Protein AF-A0A150FQU1-F1 (afdb_monomer_lite)

Foldseek 3Di:
DVVVVVVVVVVVVVVVVVVVVCVVVVQPPFPWDFFWDDQFWTWIWTDHPNFIWIWIDTDVDDPQVLQWKKKKKKAKDFPDDPPDPPVPDPRSIDIDIGHSNCSVPPDTHTRDDPVVVVSPVVVVLVRLQRMKMWMWMDIHPDDIDIDIIRGDDD

pLDDT: mean 71.07, std 12.06, range [39.75, 89.88]

Secondary structure (DSSP, 8-state):
-HHHHHHHHHHHHHHHHHHHHHHHHHHH---PEEEEE-SSEEEEEEEETTEEEEEEEE-S-S---TTS-EEEEEEEEESS---S-GGG----EEEEEE-HHHHTTPPPEEPPP-GGGTT-HHHHHHHHTTEEEEEEEEETTSPPEEEEEE----

Radius of gyration: 22.24 Å; chains: 1; bounding box: 37×38×80 Å

Organism: NCBI:txid1121328

Sequence (154 aa):
MKNKIMVFIGVLTILIVAIYTYYHFSNSSNIIMNFGESNNWRIEAFMQNNKDIYIFRPTLYPKFYPDNSLELEVIWNLDEKLSIDHVNSPELTSIYSFSETQAKHLPDIPLQNFNFLNGNRKEILRLLSQSSIEIVWRQGDGEIQKETIKINYK

Structure (mmCIF, N/CA/C/O backbone):
data_AF-A0A150FQU1-F1
#
_entry.id   AF-A0A150FQU1-F1
#
loop_
_atom_site.group_PDB
_atom_site.id
_atom_site.type_symbol
_atom_site.label_atom_id
_atom_site.label_alt_id
_atom_site.label_comp_id
_atom_site.label_asym_id
_atom_site.label_entity_id
_atom_site.label_seq_id
_atom_site.pdbx_PDB_ins_code
_atom_site.Cartn_x
_atom_site.Cartn_y
_atom_site.Cartn_z
_atom_site.occupancy
_atom_site.B_iso_or_equiv
_atom_site.auth_seq_id
_atom_site.auth_comp_id
_atom_site.auth_asym_id
_atom_site.auth_atom_id
_atom_site.pdbx_PDB_model_num
ATOM 1 N N . MET A 1 1 ? -7.261 -10.702 61.848 1.00 59.94 1 MET A N 1
ATOM 2 C CA . MET A 1 1 ? -6.918 -9.549 60.975 1.00 59.94 1 MET A CA 1
ATOM 3 C C . MET A 1 1 ? -5.901 -9.900 59.886 1.00 59.94 1 MET A C 1
ATOM 5 O O . MET A 1 1 ? -6.177 -9.582 58.739 1.00 59.94 1 MET A O 1
ATOM 9 N N . LYS A 1 2 ? -4.801 -10.611 60.186 1.00 61.28 2 LYS A N 1
ATOM 10 C CA . LYS A 1 2 ? -3.751 -10.969 59.204 1.00 61.28 2 LYS A CA 1
ATOM 11 C C . LYS A 1 2 ? -4.254 -11.704 57.943 1.00 61.28 2 LYS A C 1
ATOM 13 O O . LYS A 1 2 ? -3.920 -11.279 56.845 1.00 61.28 2 LYS A O 1
ATOM 18 N N . ASN A 1 3 ? -5.140 -12.699 58.073 1.00 65.50 3 ASN A N 1
ATOM 19 C CA . ASN A 1 3 ? -5.690 -13.409 56.901 1.00 65.50 3 ASN A CA 1
ATOM 20 C C . ASN A 1 3 ? -6.550 -12.517 55.989 1.00 65.50 3 ASN A C 1
ATOM 22 O O . ASN A 1 3 ? -6.507 -12.673 54.777 1.00 65.50 3 ASN A O 1
ATOM 26 N N . LYS A 1 4 ? -7.295 -11.551 56.547 1.00 74.06 4 LYS A N 1
ATOM 27 C CA . LYS A 1 4 ? -8.119 -10.622 55.749 1.00 74.06 4 LYS A CA 1
ATOM 28 C C . LYS A 1 4 ? -7.250 -9.653 54.937 1.00 74.06 4 LYS A C 1
ATOM 30 O O . LYS A 1 4 ? -7.578 -9.360 53.796 1.00 74.06 4 LYS A O 1
ATOM 35 N N . ILE A 1 5 ? -6.125 -9.211 55.505 1.00 78.38 5 ILE A N 1
ATOM 36 C CA . ILE A 1 5 ? -5.140 -8.354 54.825 1.00 78.38 5 ILE A CA 1
ATOM 37 C C . ILE A 1 5 ? -4.446 -9.126 53.696 1.00 78.38 5 ILE A C 1
ATOM 39 O O . ILE A 1 5 ? -4.301 -8.605 52.596 1.00 78.38 5 ILE A O 1
ATOM 43 N N . MET A 1 6 ? -4.078 -10.387 53.938 1.00 78.69 6 MET A N 1
ATOM 44 C CA . MET A 1 6 ? -3.424 -11.236 52.937 1.00 78.69 6 MET A CA 1
ATOM 45 C C . MET A 1 6 ? -4.335 -11.512 51.725 1.00 78.69 6 MET A C 1
ATOM 47 O O . MET A 1 6 ? -3.885 -11.420 50.587 1.00 78.69 6 MET A O 1
ATOM 51 N N . VAL A 1 7 ? -5.633 -11.752 51.957 1.00 80.69 7 VAL A N 1
ATOM 52 C CA . VAL A 1 7 ? -6.634 -11.888 50.881 1.00 80.69 7 VAL A CA 1
ATOM 53 C C . VAL A 1 7 ? -6.797 -10.580 50.101 1.00 80.69 7 VAL A C 1
ATOM 55 O O . VAL A 1 7 ? -6.844 -10.603 48.875 1.00 80.69 7 VAL A O 1
ATOM 58 N N . PHE A 1 8 ? -6.830 -9.434 50.787 1.00 83.94 8 PHE A N 1
ATOM 59 C CA . PHE A 1 8 ? -6.967 -8.130 50.135 1.00 83.94 8 PHE A CA 1
ATOM 60 C C . PHE A 1 8 ? -5.779 -7.810 49.216 1.00 83.94 8 PHE A C 1
ATOM 62 O O . PHE A 1 8 ? -5.976 -7.349 48.095 1.00 83.94 8 PHE A O 1
ATOM 69 N N . ILE A 1 9 ? -4.552 -8.122 49.651 1.00 86.00 9 ILE A N 1
ATOM 70 C CA . ILE A 1 9 ? -3.342 -7.968 48.830 1.00 86.00 9 ILE A CA 1
ATOM 71 C C . ILE A 1 9 ? -3.417 -8.855 47.582 1.00 86.00 9 ILE A C 1
ATOM 73 O O . ILE A 1 9 ? -3.093 -8.380 46.495 1.00 86.00 9 ILE A O 1
ATOM 77 N N . GLY A 1 10 ? -3.885 -10.101 47.720 1.00 83.81 10 GLY A N 1
ATOM 78 C CA . GLY A 1 10 ? -4.069 -11.025 46.597 1.00 83.81 10 GLY A CA 1
ATOM 79 C C . GLY A 1 10 ? -5.077 -10.518 45.560 1.00 83.81 10 GLY A C 1
ATOM 80 O O . GLY A 1 10 ? -4.801 -10.529 44.364 1.00 83.81 10 GLY A O 1
ATOM 81 N N . VAL A 1 11 ? -6.223 -9.997 46.009 1.00 87.31 11 VAL A N 1
ATOM 82 C CA . VAL A 1 11 ? -7.230 -9.402 45.110 1.00 87.31 11 VAL A CA 1
ATOM 83 C C . VAL A 1 11 ? -6.674 -8.162 44.408 1.00 87.31 11 VAL A C 1
ATOM 85 O O . VAL A 1 11 ? -6.865 -7.999 43.205 1.00 87.31 11 VAL A O 1
ATOM 88 N N . LEU A 1 12 ? -5.939 -7.313 45.131 1.00 89.88 12 LEU A N 1
ATOM 89 C CA . LEU A 1 12 ? -5.343 -6.104 44.567 1.00 89.88 12 LEU A CA 1
ATOM 90 C C . LEU A 1 12 ? -4.276 -6.429 43.511 1.00 89.88 12 LEU A C 1
ATOM 92 O O . LEU A 1 12 ? -4.228 -5.780 42.470 1.00 89.88 12 LEU A O 1
ATOM 96 N N . THR A 1 13 ? -3.453 -7.456 43.742 1.00 86.56 13 THR A N 1
ATOM 97 C CA . THR A 1 13 ? -2.446 -7.891 42.761 1.00 86.56 13 THR A CA 1
ATOM 98 C C . THR A 1 13 ? -3.095 -8.452 41.503 1.00 86.56 13 THR A C 1
ATOM 100 O O . THR A 1 13 ? -2.692 -8.073 40.408 1.00 86.56 13 THR A O 1
ATOM 103 N N . ILE A 1 14 ? -4.138 -9.278 41.635 1.00 89.06 14 ILE A N 1
ATOM 104 C CA . ILE A 1 14 ? -4.889 -9.789 40.478 1.00 89.06 14 ILE A CA 1
ATOM 105 C C . ILE A 1 14 ? -5.538 -8.639 39.696 1.00 89.06 14 ILE A C 1
ATOM 107 O O . ILE A 1 14 ? -5.490 -8.644 38.469 1.00 89.06 14 ILE A O 1
ATOM 111 N N . LEU A 1 15 ? -6.092 -7.631 40.379 1.00 89.88 15 LEU A N 1
ATOM 112 C CA . LEU A 1 15 ? -6.700 -6.464 39.734 1.00 89.88 15 LEU A CA 1
ATOM 113 C C . LEU A 1 15 ? -5.670 -5.637 38.948 1.00 89.88 15 LEU A C 1
ATOM 115 O O . LEU A 1 15 ? -5.930 -5.261 37.808 1.00 89.88 15 LEU A O 1
ATOM 119 N N . ILE A 1 16 ? -4.491 -5.386 39.528 1.00 88.25 16 ILE A N 1
ATOM 120 C CA . ILE A 1 16 ? -3.401 -4.662 38.856 1.00 88.25 16 ILE A CA 1
ATOM 121 C C . ILE A 1 16 ? -2.924 -5.437 37.627 1.00 88.25 16 ILE A C 1
ATOM 123 O O . ILE A 1 16 ? -2.776 -4.845 36.559 1.00 88.25 16 ILE A O 1
ATOM 127 N N . VAL A 1 17 ? -2.728 -6.755 37.758 1.00 89.19 17 VAL A N 1
ATOM 128 C CA . VAL A 1 17 ? -2.353 -7.613 36.628 1.00 89.19 17 VAL A CA 1
ATOM 129 C C . VAL A 1 17 ? -3.433 -7.550 35.555 1.00 89.19 17 VAL A C 1
ATOM 131 O O . VAL A 1 17 ? -3.107 -7.246 34.420 1.00 89.19 17 VAL A O 1
ATOM 134 N N . ALA A 1 18 ? -4.712 -7.714 35.896 1.00 83.00 18 ALA A N 1
ATOM 135 C CA . ALA A 1 18 ? -5.808 -7.662 34.929 1.00 83.00 18 ALA A CA 1
ATOM 136 C C . ALA A 1 18 ? -5.886 -6.322 34.176 1.00 83.00 18 ALA A C 1
ATOM 138 O O . ALA A 1 18 ? -6.043 -6.324 32.957 1.00 83.00 18 ALA A O 1
ATOM 139 N N . ILE A 1 19 ? -5.725 -5.188 34.869 1.00 82.25 19 ILE A N 1
ATOM 140 C CA . ILE A 1 19 ? -5.688 -3.857 34.241 1.00 82.25 19 ILE A CA 1
ATOM 141 C C . ILE A 1 19 ? -4.477 -3.742 33.313 1.00 82.25 19 ILE A C 1
ATOM 143 O O . ILE A 1 19 ? -4.621 -3.304 32.175 1.00 82.25 19 ILE A O 1
ATOM 147 N N . TYR A 1 20 ? -3.295 -4.164 33.765 1.00 81.31 20 TYR A N 1
ATOM 148 C CA . TYR A 1 20 ? -2.077 -4.115 32.959 1.00 81.31 20 TYR A CA 1
ATOM 149 C C . TYR A 1 20 ? -2.185 -4.998 31.712 1.00 81.31 20 TYR A C 1
ATOM 151 O O . TYR A 1 20 ? -1.877 -4.561 30.608 1.00 81.31 20 TYR A O 1
ATOM 159 N N . THR A 1 21 ? -2.682 -6.224 31.874 1.00 71.00 21 THR A N 1
ATOM 160 C CA . THR A 1 21 ? -2.917 -7.177 30.790 1.00 71.00 21 THR A CA 1
ATOM 161 C C . THR A 1 21 ? -3.948 -6.632 29.802 1.00 71.00 21 THR A C 1
ATOM 163 O O . THR A 1 21 ? -3.703 -6.664 28.600 1.00 71.00 21 THR A O 1
ATOM 166 N N . TYR A 1 22 ? -5.050 -6.047 30.281 1.00 75.81 22 TYR A N 1
ATOM 167 C CA . TYR A 1 22 ? -6.045 -5.391 29.432 1.00 75.81 22 TYR A CA 1
ATOM 168 C C . TYR A 1 22 ? -5.449 -4.216 28.648 1.00 75.81 22 TYR A C 1
ATOM 170 O O . TYR A 1 22 ? -5.624 -4.151 27.437 1.00 75.81 22 TYR A O 1
ATOM 178 N N . TYR A 1 23 ? -4.692 -3.325 29.295 1.00 67.69 23 TYR A N 1
ATOM 179 C CA . TYR A 1 23 ? -4.039 -2.202 28.614 1.00 67.69 23 TYR A CA 1
ATOM 180 C C . TYR A 1 23 ? -2.993 -2.662 27.597 1.00 67.69 23 TYR A C 1
ATOM 182 O O . TYR A 1 23 ? -2.892 -2.083 26.518 1.00 67.69 23 TYR A O 1
ATOM 190 N N . HIS A 1 24 ? -2.234 -3.709 27.916 1.00 59.00 24 HIS A N 1
ATOM 191 C CA . HIS A 1 24 ? -1.223 -4.254 27.021 1.00 59.00 24 HIS A CA 1
ATOM 192 C C . HIS A 1 24 ? -1.860 -4.916 25.792 1.00 59.00 24 HIS A C 1
ATOM 194 O O . HIS A 1 24 ? -1.450 -4.629 24.673 1.00 59.00 24 HIS A O 1
ATOM 200 N N . PHE A 1 25 ? -2.889 -5.752 25.972 1.00 55.44 25 PHE A N 1
ATOM 201 C CA . PHE A 1 25 ? -3.559 -6.429 24.855 1.00 55.44 25 PHE A CA 1
ATOM 202 C C . PHE A 1 25 ? -4.492 -5.511 24.057 1.00 55.44 25 PHE A C 1
ATOM 204 O O . PHE A 1 25 ? -4.541 -5.621 22.834 1.00 55.44 25 PHE A O 1
ATOM 211 N N . SER A 1 26 ? -5.179 -4.565 24.705 1.00 52.81 26 SER A N 1
ATOM 212 C CA . SER A 1 26 ? -6.020 -3.573 24.018 1.00 52.81 26 SER A CA 1
ATOM 213 C C . SER A 1 26 ? -5.201 -2.616 23.148 1.00 52.81 26 SER A C 1
ATOM 215 O O . SER A 1 26 ? -5.734 -2.097 22.172 1.00 52.81 26 SER A O 1
ATOM 217 N N . ASN A 1 27 ? -3.930 -2.375 23.483 1.00 48.25 27 ASN A N 1
ATOM 218 C CA . ASN A 1 27 ? -3.029 -1.563 22.664 1.00 48.25 27 ASN A CA 1
ATOM 219 C C . ASN A 1 27 ? -2.263 -2.375 21.608 1.00 48.25 27 ASN A C 1
ATOM 221 O O . ASN A 1 27 ? -1.640 -1.768 20.741 1.00 48.25 27 ASN A O 1
ATOM 225 N N . SER A 1 28 ? -2.266 -3.714 21.674 1.00 42.91 28 SER A N 1
ATOM 226 C CA . SER A 1 28 ? -1.420 -4.557 20.815 1.00 42.91 28 SER A CA 1
ATOM 227 C C . SER A 1 28 ? -2.163 -5.308 19.711 1.00 42.91 28 SER A C 1
ATOM 229 O O . SER A 1 28 ? -1.512 -5.961 18.896 1.00 42.91 28 SER A O 1
ATOM 231 N N . SER A 1 29 ? -3.497 -5.264 19.649 1.00 49.03 29 SER A N 1
ATOM 232 C CA . SER A 1 29 ? -4.227 -5.882 18.538 1.00 49.03 29 SER A CA 1
ATOM 233 C C . SER A 1 29 ? -4.256 -4.944 17.327 1.00 49.03 29 SER A C 1
ATOM 235 O O . SER A 1 29 ? -5.271 -4.308 17.041 1.00 49.03 29 SER A O 1
ATOM 237 N N . ASN A 1 30 ? -3.142 -4.872 16.596 1.00 56.25 30 ASN A N 1
ATOM 238 C CA . ASN A 1 30 ? -3.142 -4.342 15.235 1.00 56.25 30 ASN A CA 1
ATOM 239 C C . ASN A 1 30 ? -3.909 -5.342 14.361 1.00 56.25 30 ASN A C 1
ATOM 241 O O . ASN A 1 30 ? -3.325 -6.273 13.808 1.00 56.25 30 ASN A O 1
ATOM 245 N N . ILE A 1 31 ? -5.233 -5.205 14.287 1.00 62.94 31 ILE A N 1
ATOM 246 C CA . ILE A 1 31 ? -6.021 -5.944 13.302 1.00 62.94 31 ILE A CA 1
ATOM 247 C C . ILE A 1 31 ? -5.594 -5.409 11.938 1.00 62.94 31 ILE A C 1
ATOM 249 O O . ILE A 1 31 ? -5.879 -4.262 11.596 1.00 62.94 31 ILE A O 1
ATOM 253 N N . ILE A 1 32 ? -4.858 -6.237 11.203 1.00 67.06 32 ILE A N 1
ATOM 254 C CA . ILE A 1 32 ? -4.486 -5.972 9.820 1.00 67.06 32 ILE A CA 1
ATOM 255 C C . ILE A 1 32 ? -5.698 -6.321 8.963 1.00 67.06 32 ILE A C 1
ATOM 257 O O . ILE A 1 32 ? -6.151 -7.466 8.936 1.00 67.06 32 ILE A O 1
ATOM 261 N N . MET A 1 33 ? -6.228 -5.323 8.273 1.00 72.00 33 MET A N 1
ATOM 262 C CA . MET A 1 33 ? -7.314 -5.464 7.316 1.00 72.00 33 MET A CA 1
ATOM 263 C C . MET A 1 33 ? -6.726 -5.446 5.905 1.00 72.00 33 MET A C 1
ATOM 265 O O . MET A 1 33 ? -5.956 -4.545 5.575 1.00 72.00 33 MET A O 1
ATOM 269 N N . ASN A 1 34 ? -7.086 -6.424 5.071 1.00 77.56 34 ASN A N 1
ATOM 270 C CA . ASN A 1 34 ? -6.758 -6.404 3.644 1.00 77.56 34 ASN A CA 1
ATOM 271 C C . ASN A 1 34 ? -7.769 -5.501 2.925 1.00 77.56 34 ASN A C 1
ATOM 273 O O . ASN A 1 34 ? -8.967 -5.776 2.950 1.00 77.56 34 ASN A O 1
ATOM 277 N N . PHE A 1 35 ? -7.279 -4.422 2.322 1.00 75.19 35 PHE A N 1
ATOM 278 C CA . PHE A 1 35 ? -8.080 -3.428 1.610 1.00 75.19 35 PHE A CA 1
ATOM 279 C C . PHE A 1 35 ? -8.155 -3.705 0.110 1.00 75.19 35 PHE A C 1
ATOM 281 O O . PHE A 1 35 ? -9.041 -3.186 -0.560 1.00 75.19 35 PHE A O 1
ATOM 288 N N . GLY A 1 36 ? -7.249 -4.507 -0.436 1.00 77.56 36 GLY A N 1
ATOM 289 C CA . GLY A 1 36 ? -7.208 -4.812 -1.857 1.00 77.56 36 GLY A CA 1
ATOM 290 C C . GLY A 1 36 ? -5.912 -5.512 -2.213 1.00 77.56 36 GLY A C 1
ATOM 291 O O . GLY A 1 36 ? -4.861 -5.229 -1.643 1.00 77.56 36 GLY A O 1
ATOM 292 N N . GLU A 1 37 ? -5.974 -6.425 -3.169 1.00 83.75 37 GLU A N 1
ATOM 293 C CA . GLU A 1 37 ? -4.804 -7.162 -3.616 1.00 83.75 37 GLU A CA 1
ATOM 294 C C . GLU A 1 37 ? -4.821 -7.365 -5.121 1.00 83.75 37 GLU A C 1
ATOM 296 O O . GLU A 1 37 ? -5.843 -7.240 -5.799 1.00 83.75 37 GLU A O 1
ATOM 301 N N . SER A 1 38 ? -3.641 -7.670 -5.620 1.00 78.12 38 SER A N 1
ATOM 302 C CA . SER A 1 38 ? -3.352 -7.974 -7.000 1.00 78.12 38 SER A CA 1
ATOM 303 C C . SER A 1 38 ? -2.293 -9.070 -7.053 1.00 78.12 38 SER A C 1
ATOM 305 O O . SER A 1 38 ? -1.945 -9.648 -6.022 1.00 78.12 38 SER A O 1
ATOM 307 N N . ASN A 1 39 ? -1.756 -9.358 -8.236 1.00 76.00 39 ASN A N 1
ATOM 308 C CA . ASN A 1 39 ? -0.721 -10.384 -8.351 1.00 76.00 39 ASN A CA 1
ATOM 309 C C . ASN A 1 39 ? 0.608 -9.958 -7.713 1.00 76.00 39 ASN A C 1
ATOM 311 O O . ASN A 1 39 ? 1.390 -10.824 -7.321 1.00 76.00 39 ASN A O 1
ATOM 315 N N . ASN A 1 40 ? 0.864 -8.647 -7.647 1.00 77.00 40 ASN A N 1
ATOM 316 C CA . ASN A 1 40 ? 2.159 -8.091 -7.249 1.00 77.00 40 ASN A CA 1
ATOM 317 C C . ASN A 1 40 ? 2.102 -7.264 -5.960 1.00 77.00 40 ASN A C 1
ATOM 319 O O . ASN A 1 40 ? 3.120 -7.056 -5.294 1.00 77.00 40 ASN A O 1
ATOM 323 N N . TRP A 1 41 ? 0.908 -6.808 -5.582 1.00 81.25 41 TRP A N 1
ATOM 324 C CA . TRP A 1 41 ? 0.741 -5.855 -4.497 1.00 81.25 41 TRP A CA 1
ATOM 325 C C . TRP A 1 41 ? -0.496 -6.120 -3.656 1.00 81.25 41 TRP A C 1
ATOM 327 O O . TRP A 1 41 ? -1.546 -6.497 -4.177 1.00 81.25 41 TRP A O 1
ATOM 337 N N . ARG A 1 42 ? -0.378 -5.848 -2.357 1.00 82.12 42 ARG A N 1
ATOM 338 C CA . ARG A 1 42 ? -1.453 -5.881 -1.370 1.00 82.12 42 ARG A CA 1
ATOM 339 C C . ARG A 1 42 ? -1.483 -4.572 -0.604 1.00 82.12 42 ARG A C 1
ATOM 341 O O . ARG A 1 42 ? -0.464 -4.050 -0.170 1.00 82.12 42 ARG A O 1
ATOM 348 N N . ILE A 1 43 ? -2.679 -4.062 -0.402 1.00 77.06 43 ILE A N 1
ATOM 349 C CA . ILE A 1 43 ? -2.936 -2.865 0.376 1.00 77.06 43 ILE A CA 1
ATOM 350 C C . ILE A 1 43 ? -3.504 -3.336 1.700 1.00 77.06 43 ILE A C 1
ATOM 352 O O . ILE A 1 43 ? -4.520 -4.030 1.748 1.00 77.06 43 ILE A O 1
ATOM 356 N N . GLU A 1 44 ? -2.834 -2.975 2.780 1.00 77.00 44 GLU A N 1
ATOM 357 C CA . GLU A 1 44 ? -3.290 -3.274 4.126 1.00 77.00 44 GLU A CA 1
ATOM 358 C C . GLU A 1 44 ? -3.539 -1.979 4.880 1.00 77.00 44 GLU A C 1
ATOM 360 O O . GLU A 1 44 ? -2.892 -0.959 4.643 1.00 77.00 44 GLU A O 1
ATOM 365 N N . ALA A 1 45 ? -4.450 -2.038 5.842 1.00 74.50 45 ALA A N 1
ATOM 366 C CA . ALA A 1 45 ? -4.525 -1.021 6.869 1.00 74.50 45 ALA A CA 1
ATOM 367 C C . ALA A 1 45 ? -4.525 -1.665 8.246 1.00 74.50 45 ALA A C 1
ATOM 369 O O . ALA A 1 45 ? -5.052 -2.761 8.443 1.00 74.50 45 ALA A O 1
ATOM 370 N N . PHE A 1 46 ? -3.957 -0.964 9.212 1.00 71.12 46 PHE A N 1
ATOM 371 C CA . PHE A 1 46 ? -4.014 -1.344 10.612 1.00 71.12 46 PHE A CA 1
ATOM 372 C C . PHE A 1 46 ? -4.167 -0.098 11.472 1.00 71.12 46 PHE A C 1
ATOM 374 O O . PHE A 1 46 ? -3.786 1.008 11.091 1.00 71.12 46 PHE A O 1
ATOM 381 N N . MET A 1 47 ? -4.731 -0.278 12.660 1.00 68.81 47 MET A N 1
ATOM 382 C CA . MET A 1 47 ? -4.796 0.787 13.649 1.00 68.81 47 MET A CA 1
ATOM 383 C C . MET A 1 47 ? -3.559 0.750 14.538 1.00 68.81 47 MET A C 1
ATOM 385 O O . MET A 1 47 ? -3.246 -0.291 15.103 1.00 68.81 47 MET A O 1
ATOM 389 N N . GLN A 1 48 ? -2.909 1.895 14.733 1.00 69.12 48 GLN A N 1
ATOM 390 C CA . GLN A 1 48 ? -1.846 2.061 15.725 1.00 69.12 48 GLN A CA 1
ATOM 391 C C . GLN A 1 48 ? -2.028 3.399 16.444 1.00 69.12 48 GLN A C 1
ATOM 393 O O . GLN A 1 48 ? -2.183 4.436 15.803 1.00 69.12 48 GLN A O 1
ATOM 398 N N . ASN A 1 49 ? -2.009 3.407 17.781 1.00 68.81 49 ASN A N 1
ATOM 399 C CA . ASN A 1 49 ? -2.179 4.629 18.586 1.00 68.81 49 ASN A CA 1
ATOM 400 C C . ASN A 1 49 ? -3.418 5.465 18.183 1.00 68.81 49 ASN A C 1
ATOM 402 O O . ASN A 1 49 ? -3.338 6.688 18.072 1.00 68.81 49 ASN A O 1
ATOM 406 N N . ASN A 1 50 ? -4.555 4.803 17.929 1.00 64.94 50 ASN A N 1
ATOM 407 C CA . ASN A 1 50 ? -5.809 5.398 17.430 1.00 64.94 50 ASN A CA 1
ATOM 408 C C . ASN A 1 50 ? -5.739 6.084 16.055 1.00 64.94 50 ASN A C 1
ATOM 410 O O . ASN A 1 50 ? -6.702 6.748 15.668 1.00 64.94 50 ASN A O 1
ATOM 414 N N . LYS A 1 51 ? -4.653 5.895 15.305 1.00 65.88 51 LYS A N 1
ATOM 415 C CA . LYS A 1 51 ? -4.513 6.363 13.926 1.00 65.88 51 LYS A CA 1
ATOM 416 C C . LYS A 1 51 ? -4.685 5.195 12.967 1.00 65.88 51 LYS A C 1
ATOM 418 O O . LYS A 1 51 ? -4.140 4.117 13.208 1.00 65.88 51 LYS A O 1
ATOM 423 N N . ASP A 1 52 ? -5.439 5.434 11.904 1.00 67.69 52 ASP A N 1
ATOM 424 C CA . ASP A 1 52 ? -5.558 4.505 10.789 1.00 67.69 52 ASP A CA 1
ATOM 425 C C . ASP A 1 52 ? -4.295 4.643 9.931 1.00 67.69 52 ASP A C 1
ATOM 427 O O . ASP A 1 52 ? -3.997 5.727 9.427 1.00 67.69 52 ASP A O 1
ATOM 431 N N . ILE A 1 53 ? -3.513 3.569 9.840 1.00 70.25 53 ILE A N 1
ATOM 432 C CA . ILE A 1 53 ? -2.294 3.508 9.036 1.00 70.25 53 ILE A CA 1
ATOM 433 C C . ILE A 1 53 ? -2.588 2.648 7.818 1.00 70.25 53 ILE A C 1
ATOM 435 O O . ILE A 1 53 ? -3.007 1.501 7.956 1.00 70.25 53 ILE A O 1
ATOM 439 N N . TYR A 1 54 ? -2.331 3.205 6.640 1.00 73.44 54 TYR A N 1
ATOM 440 C CA . TYR A 1 54 ? -2.483 2.531 5.358 1.00 73.44 54 TYR A CA 1
ATOM 441 C C . TYR A 1 54 ? -1.096 2.236 4.804 1.00 73.44 54 TYR A C 1
ATOM 443 O O . TYR A 1 54 ? -0.263 3.137 4.689 1.00 73.44 54 TYR A O 1
ATOM 451 N N . ILE A 1 55 ? -0.838 0.977 4.476 1.00 72.88 55 ILE A N 1
ATOM 452 C CA . ILE A 1 55 ? 0.424 0.546 3.891 1.00 72.88 55 ILE A CA 1
ATOM 453 C C . ILE A 1 55 ? 0.179 -0.173 2.575 1.00 72.88 55 ILE A C 1
ATOM 455 O O . ILE A 1 55 ? -0.757 -0.954 2.401 1.00 72.88 55 ILE A O 1
ATOM 459 N N . PHE A 1 56 ? 1.080 0.088 1.650 1.00 73.00 56 PHE A N 1
ATOM 460 C CA . PHE A 1 56 ? 1.250 -0.664 0.439 1.00 73.00 56 PHE A CA 1
ATOM 461 C C . PHE A 1 56 ? 2.353 -1.690 0.673 1.00 73.00 56 PHE A C 1
ATOM 463 O O . PHE A 1 56 ? 3.510 -1.344 0.921 1.00 73.00 56 PHE A O 1
ATOM 470 N N . ARG A 1 57 ? 1.972 -2.963 0.646 1.00 74.56 57 ARG A N 1
ATOM 471 C CA . ARG A 1 57 ? 2.874 -4.088 0.841 1.00 74.56 57 ARG A CA 1
ATOM 472 C C . ARG A 1 57 ? 3.021 -4.828 -0.489 1.00 74.56 57 ARG A C 1
ATOM 474 O O . ARG A 1 57 ? 2.012 -5.19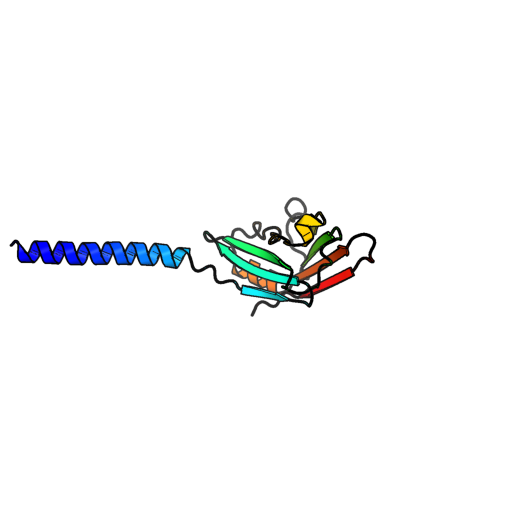9 -1.089 1.00 74.56 57 ARG A O 1
ATOM 481 N N . PRO A 1 58 ? 4.240 -5.102 -0.966 1.00 67.38 58 PRO A N 1
ATOM 482 C CA . PRO A 1 58 ? 4.407 -6.063 -2.050 1.00 67.38 58 PRO A CA 1
ATOM 483 C C . PRO A 1 58 ? 3.782 -7.390 -1.618 1.00 67.38 58 PRO A C 1
ATOM 485 O O . PRO A 1 58 ? 4.052 -7.875 -0.514 1.00 67.38 58 PRO A O 1
ATOM 488 N N . THR A 1 59 ? 2.926 -7.996 -2.446 1.00 63.50 59 THR A N 1
ATOM 489 C CA . THR A 1 59 ? 2.558 -9.380 -2.148 1.00 63.50 59 THR A CA 1
ATOM 490 C C . THR A 1 59 ? 3.844 -10.205 -2.154 1.00 63.50 59 THR A C 1
ATOM 492 O O . THR A 1 59 ? 4.830 -9.868 -2.807 1.00 63.50 59 THR A O 1
ATOM 495 N N . LEU A 1 60 ? 3.858 -11.324 -1.432 1.00 53.19 60 LEU A N 1
ATOM 496 C CA . LEU A 1 60 ? 4.967 -12.291 -1.494 1.00 53.19 60 LEU A CA 1
ATOM 497 C C . LEU A 1 60 ? 5.214 -12.836 -2.926 1.00 53.19 60 LEU A C 1
ATOM 499 O O . LEU A 1 60 ? 6.122 -13.631 -3.142 1.00 53.19 60 LEU A O 1
ATOM 503 N N . TYR A 1 61 ? 4.391 -12.406 -3.882 1.00 43.34 61 TYR A N 1
ATOM 504 C CA . TYR A 1 61 ? 4.561 -12.437 -5.325 1.00 43.34 61 TYR A CA 1
ATOM 505 C C . TYR A 1 61 ? 4.482 -10.992 -5.824 1.00 43.34 61 TYR A C 1
ATOM 507 O O . TYR A 1 61 ? 3.609 -10.277 -5.360 1.00 43.34 61 TYR A O 1
ATOM 515 N N . PRO A 1 62 ? 5.374 -10.517 -6.695 1.00 51.53 62 PRO A N 1
ATOM 516 C CA . PRO A 1 62 ? 6.050 -11.239 -7.747 1.00 51.53 62 PRO A CA 1
ATOM 517 C C . PRO A 1 62 ? 7.395 -11.824 -7.332 1.00 51.53 62 PRO A C 1
ATOM 519 O O . PRO A 1 62 ? 7.992 -11.476 -6.316 1.00 51.53 6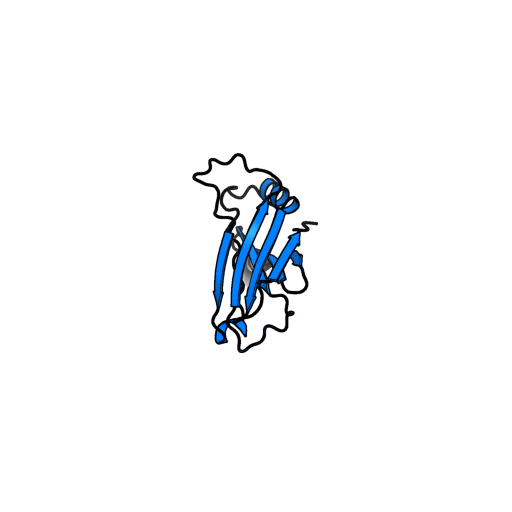2 PRO A O 1
ATOM 522 N N . LYS A 1 63 ? 7.923 -12.660 -8.227 1.00 57.53 63 LYS A N 1
ATOM 523 C CA . LYS A 1 63 ? 9.364 -12.808 -8.426 1.00 57.53 63 LYS A CA 1
ATOM 524 C C . LYS A 1 63 ? 9.951 -11.423 -8.758 1.00 57.53 63 LYS A C 1
ATOM 526 O O . LYS A 1 63 ? 10.161 -11.123 -9.927 1.00 57.53 63 LYS A O 1
ATOM 531 N N . PHE A 1 64 ? 10.157 -10.551 -7.771 1.00 62.66 64 PHE A N 1
ATOM 532 C CA . PHE A 1 64 ? 11.046 -9.407 -7.956 1.00 62.66 64 PHE A CA 1
ATOM 533 C C . PHE A 1 64 ? 12.404 -9.991 -8.324 1.00 62.66 64 PHE A C 1
ATOM 535 O O . PHE A 1 64 ? 12.933 -10.821 -7.580 1.00 62.66 64 PHE A O 1
ATOM 542 N N . TYR A 1 65 ? 12.922 -9.642 -9.502 1.00 60.41 65 TYR A N 1
ATOM 543 C CA . TYR A 1 65 ? 14.245 -10.100 -9.894 1.00 60.41 65 TYR A CA 1
ATOM 544 C C . TYR A 1 65 ? 15.244 -9.421 -8.954 1.00 60.41 65 TYR A C 1
ATOM 546 O O . TYR A 1 65 ? 15.357 -8.197 -8.983 1.00 60.41 65 TYR A O 1
ATOM 554 N N . PRO A 1 66 ? 15.916 -10.188 -8.080 1.00 57.16 66 PRO A N 1
ATOM 555 C CA . PRO A 1 66 ? 16.658 -9.639 -6.950 1.00 57.16 66 PRO A CA 1
ATOM 556 C C . PRO A 1 66 ? 17.822 -8.737 -7.387 1.00 57.16 66 PRO A C 1
ATOM 558 O O . PRO A 1 66 ? 18.304 -7.942 -6.590 1.00 57.16 66 PRO A O 1
ATOM 561 N N . ASP A 1 67 ? 18.256 -8.829 -8.640 1.00 67.75 67 ASP A N 1
ATOM 562 C CA . ASP A 1 67 ? 19.419 -8.110 -9.156 1.00 67.75 67 ASP A CA 1
ATOM 563 C C . ASP A 1 67 ? 19.032 -6.924 -10.063 1.00 67.75 67 ASP A C 1
ATOM 565 O O . ASP A 1 67 ? 19.831 -6.500 -10.887 1.00 67.75 67 ASP A O 1
ATOM 569 N N . ASN A 1 68 ? 17.814 -6.382 -9.910 1.00 72.81 68 ASN A N 1
ATOM 570 C CA . ASN A 1 68 ? 17.343 -5.193 -10.629 1.00 72.81 68 ASN A CA 1
ATOM 571 C C . ASN A 1 68 ? 16.897 -4.085 -9.659 1.00 72.81 68 ASN A C 1
ATOM 573 O O . ASN A 1 68 ? 16.299 -4.357 -8.615 1.00 72.81 68 ASN A O 1
ATOM 577 N N . SER A 1 69 ? 17.141 -2.822 -10.024 1.00 77.81 69 SER A N 1
ATOM 578 C CA . SER A 1 69 ? 16.528 -1.666 -9.357 1.00 77.81 69 SER A CA 1
ATOM 579 C C . SER A 1 69 ? 15.007 -1.678 -9.540 1.00 77.81 69 SER A C 1
ATOM 581 O O . SER A 1 69 ? 14.504 -2.258 -10.502 1.00 77.81 69 SER A O 1
ATOM 583 N N . LEU A 1 70 ? 14.268 -1.038 -8.631 1.00 79.69 70 LEU A N 1
ATOM 584 C CA . LEU A 1 70 ? 12.818 -0.874 -8.748 1.00 79.69 70 LEU A CA 1
ATOM 585 C C . LEU A 1 70 ? 12.449 0.600 -8.609 1.00 79.69 70 LEU A C 1
ATOM 587 O O . LEU A 1 70 ? 12.720 1.226 -7.584 1.00 79.69 70 LEU A O 1
ATOM 591 N N . GLU A 1 71 ? 11.769 1.124 -9.616 1.00 83.00 71 GLU A N 1
ATOM 592 C CA . GLU A 1 71 ? 11.058 2.393 -9.540 1.00 83.00 71 GLU A CA 1
ATOM 593 C C . GLU A 1 71 ? 9.567 2.113 -9.402 1.00 83.00 71 GLU A C 1
ATOM 595 O O . GLU A 1 71 ? 9.021 1.251 -10.095 1.00 83.00 71 GLU A O 1
ATOM 600 N N . LEU A 1 72 ? 8.924 2.831 -8.490 1.00 81.69 72 LEU A N 1
ATOM 601 C CA . LEU A 1 72 ? 7.527 2.655 -8.140 1.00 81.69 72 LEU A CA 1
ATOM 602 C C . LEU A 1 72 ? 6.875 4.023 -7.976 1.00 81.69 72 LEU A C 1
ATOM 604 O O . LEU A 1 72 ? 7.318 4.841 -7.177 1.00 81.69 72 LEU A O 1
ATOM 608 N N . GLU A 1 73 ? 5.777 4.238 -8.673 1.00 82.88 73 GLU A N 1
ATOM 609 C CA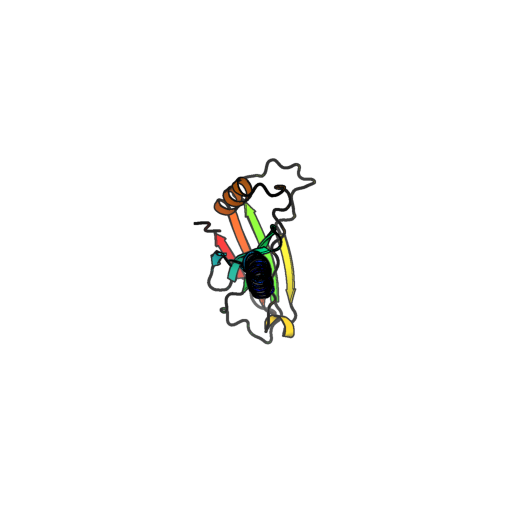 . GLU A 1 73 ? 4.878 5.360 -8.480 1.00 82.88 73 GLU A CA 1
ATOM 610 C C . GLU A 1 73 ? 3.517 4.812 -8.048 1.00 82.88 73 GLU A C 1
ATOM 612 O O . GLU A 1 73 ? 2.936 3.940 -8.696 1.00 82.88 73 GLU A O 1
ATOM 617 N N . VAL A 1 74 ? 3.028 5.302 -6.912 1.00 76.94 74 VAL A N 1
ATOM 618 C CA . VAL A 1 74 ? 1.747 4.908 -6.327 1.00 76.94 74 VAL A CA 1
ATOM 619 C C . VAL A 1 74 ? 0.824 6.114 -6.360 1.00 76.94 74 VAL A C 1
ATOM 621 O O . VAL A 1 74 ? 1.139 7.139 -5.762 1.00 76.94 74 VAL A O 1
ATOM 624 N N . ILE A 1 75 ? -0.304 5.988 -7.053 1.00 78.81 75 ILE A N 1
ATOM 625 C CA . ILE A 1 75 ? -1.282 7.052 -7.278 1.00 78.81 75 ILE A CA 1
ATOM 626 C C . ILE A 1 75 ? -2.616 6.613 -6.689 1.00 78.81 75 ILE A C 1
ATOM 628 O O . ILE A 1 75 ? -3.212 5.621 -7.105 1.00 78.81 75 ILE A O 1
ATOM 632 N N . TRP A 1 76 ? -3.119 7.370 -5.728 1.00 77.19 76 TRP A N 1
ATOM 633 C CA . TRP A 1 76 ? -4.430 7.156 -5.151 1.00 77.19 76 TRP A CA 1
ATOM 634 C C . TRP A 1 76 ? -5.493 7.899 -5.960 1.00 77.19 76 TRP A C 1
ATOM 636 O O . TRP A 1 76 ? -5.510 9.125 -6.040 1.00 77.19 76 TRP A O 1
ATOM 646 N N . ASN A 1 77 ? -6.430 7.149 -6.523 1.00 76.56 77 ASN A N 1
ATOM 647 C CA . ASN A 1 77 ? -7.543 7.674 -7.294 1.00 76.56 77 ASN A CA 1
ATOM 648 C C . ASN A 1 77 ? -8.818 7.633 -6.450 1.00 76.56 77 ASN A C 1
ATOM 650 O O . ASN A 1 77 ? -9.227 6.577 -5.965 1.00 76.56 77 ASN A O 1
ATOM 654 N N . LEU A 1 78 ? -9.452 8.792 -6.291 1.00 75.00 78 LEU A N 1
ATOM 655 C CA . LEU A 1 78 ? -10.786 8.922 -5.713 1.00 75.00 78 LEU A CA 1
ATOM 656 C C . LEU A 1 78 ? -11.779 9.169 -6.8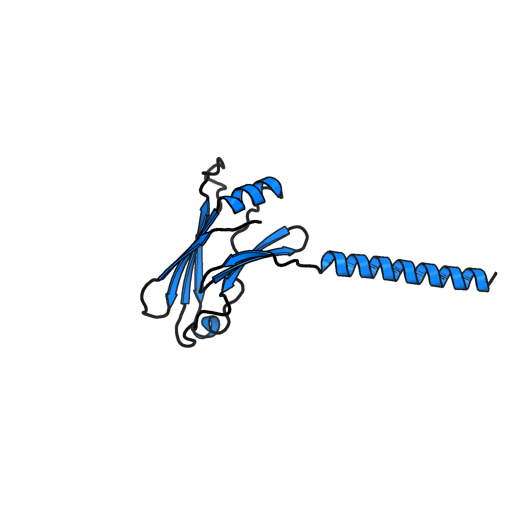44 1.00 75.00 78 LEU A C 1
ATOM 658 O O . LEU A 1 78 ? -11.608 10.114 -7.615 1.00 75.00 78 LEU A O 1
ATOM 662 N N . ASP A 1 79 ? -12.825 8.348 -6.920 1.00 71.19 79 ASP A N 1
ATOM 663 C CA . ASP A 1 79 ? -13.897 8.548 -7.902 1.00 71.19 79 ASP A CA 1
ATOM 664 C C . ASP A 1 79 ? -14.669 9.852 -7.620 1.00 71.19 79 ASP A C 1
ATOM 666 O O . ASP A 1 79 ? -15.194 10.498 -8.530 1.00 71.19 79 ASP A O 1
ATOM 670 N N . GLU A 1 80 ? -14.709 10.273 -6.353 1.00 69.00 80 GLU A N 1
ATOM 671 C CA . GLU A 1 80 ? -15.294 11.539 -5.934 1.00 69.00 80 GLU A CA 1
ATOM 672 C C . GLU A 1 80 ? -14.247 12.655 -5.874 1.00 69.00 80 GLU A C 1
ATOM 674 O O . GLU A 1 80 ? -13.201 12.540 -5.229 1.00 69.00 80 GLU A O 1
ATOM 679 N N . LYS A 1 81 ? -14.571 13.799 -6.488 1.00 65.00 81 LYS A N 1
ATOM 680 C CA . LYS A 1 81 ? -13.799 15.025 -6.289 1.00 65.00 81 LYS A CA 1
ATOM 681 C C . LYS A 1 81 ? -14.040 15.552 -4.881 1.00 65.00 81 LYS A C 1
ATOM 683 O O . LYS A 1 81 ? -15.120 16.056 -4.575 1.00 65.00 81 LYS A O 1
ATOM 688 N N . LEU A 1 82 ? -13.007 15.491 -4.050 1.00 61.56 82 LEU A N 1
ATOM 689 C CA . LEU A 1 82 ? -13.018 16.140 -2.749 1.00 61.56 82 LEU A CA 1
ATOM 690 C C . LEU A 1 82 ? -13.210 17.649 -2.935 1.00 61.56 82 LEU A C 1
ATOM 692 O O . LEU A 1 82 ? -12.417 18.309 -3.602 1.00 61.56 82 LEU A O 1
ATOM 696 N N . SER A 1 83 ? -14.260 18.201 -2.324 1.00 57.19 83 SER A N 1
ATOM 697 C CA . SER A 1 83 ? -14.495 19.653 -2.246 1.00 57.19 83 SER A CA 1
ATOM 698 C C . SER A 1 83 ? -13.601 20.287 -1.173 1.00 57.19 83 SER A C 1
ATOM 700 O O . SER A 1 83 ? -14.070 21.008 -0.298 1.00 57.19 83 SER A O 1
ATOM 702 N N . ILE A 1 84 ? -12.319 19.932 -1.184 1.00 54.91 84 ILE A N 1
ATOM 703 C CA . ILE A 1 84 ? -11.306 20.450 -0.271 1.00 54.91 84 ILE A CA 1
ATOM 704 C C . ILE A 1 84 ? -10.492 21.443 -1.084 1.00 54.91 84 ILE A C 1
ATOM 706 O O . ILE A 1 84 ? -10.051 21.109 -2.185 1.00 54.91 84 ILE A O 1
ATOM 710 N N . ASP A 1 85 ? -10.322 22.661 -0.568 1.00 47.56 85 ASP A N 1
ATOM 711 C CA . ASP A 1 85 ? -9.496 23.679 -1.215 1.00 47.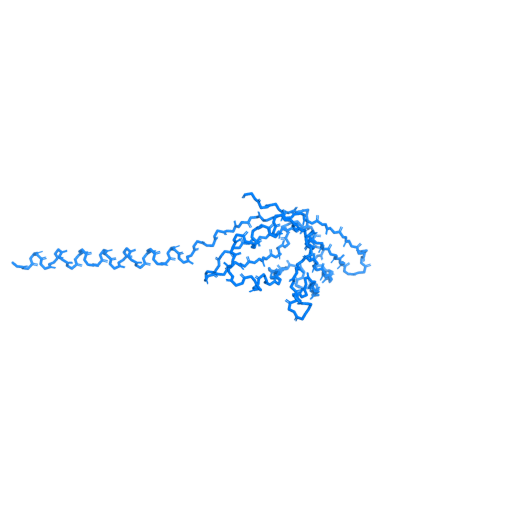56 85 ASP A CA 1
ATOM 712 C C . ASP A 1 85 ? -8.156 23.067 -1.644 1.00 47.56 85 ASP A C 1
ATOM 714 O O . ASP A 1 85 ? -7.476 22.421 -0.843 1.00 47.56 85 ASP A O 1
ATOM 718 N N . HIS A 1 86 ? -7.777 23.280 -2.910 1.00 42.44 86 HIS A N 1
ATOM 719 C CA . HIS A 1 86 ? -6.590 22.690 -3.548 1.00 42.44 86 HIS A CA 1
ATOM 720 C C . HIS A 1 86 ? -5.289 22.856 -2.743 1.00 42.44 86 HIS A C 1
ATOM 722 O O . HIS A 1 86 ? -4.358 22.082 -2.925 1.00 42.44 86 HIS A O 1
ATOM 728 N N . VAL A 1 87 ? -5.237 23.830 -1.832 1.00 39.75 87 VAL A N 1
ATOM 729 C CA . VAL A 1 87 ? -4.099 24.116 -0.946 1.00 39.75 87 VAL A CA 1
ATOM 730 C C . VAL A 1 87 ? -3.868 23.014 0.106 1.00 39.75 87 VAL A C 1
ATOM 732 O O . VAL A 1 87 ? -2.759 22.888 0.609 1.00 39.75 87 VAL A O 1
ATOM 735 N N . ASN A 1 88 ? -4.879 22.190 0.411 1.00 43.22 88 ASN A N 1
ATOM 736 C CA . ASN A 1 88 ? -4.807 21.102 1.399 1.00 43.22 88 ASN A CA 1
ATOM 737 C C . ASN A 1 88 ? -5.137 19.717 0.815 1.00 43.22 88 ASN A C 1
ATOM 739 O O . ASN A 1 88 ? -5.313 18.763 1.576 1.00 43.22 88 ASN A O 1
ATOM 743 N N . SER A 1 89 ? -5.248 19.588 -0.512 1.00 41.50 89 SER A N 1
ATOM 744 C CA . SER A 1 89 ? -5.365 18.270 -1.137 1.00 41.50 89 SER A CA 1
ATOM 745 C C . SER A 1 89 ? -4.001 17.585 -1.032 1.00 41.50 89 SER A C 1
ATOM 747 O O . SER A 1 89 ? -3.046 18.111 -1.604 1.00 41.50 89 SER A O 1
ATOM 749 N N . PRO A 1 90 ? -3.863 16.458 -0.310 1.00 49.34 90 PRO A N 1
ATOM 750 C CA . PRO A 1 90 ? -2.591 15.752 -0.278 1.00 49.34 90 PRO A CA 1
ATOM 751 C C . PRO A 1 90 ? -2.207 15.342 -1.699 1.00 49.34 90 PRO A C 1
ATOM 753 O O . PRO A 1 90 ? -3.076 15.042 -2.526 1.00 49.34 90 PRO A O 1
ATOM 756 N N . GLU A 1 91 ? -0.906 15.327 -1.977 1.00 51.94 91 GLU A N 1
ATOM 757 C CA . GLU A 1 91 ? -0.394 14.646 -3.157 1.00 51.94 91 GLU A CA 1
ATOM 758 C C . GLU A 1 91 ? -0.710 13.162 -2.978 1.00 51.94 91 GLU A C 1
ATOM 760 O O . GLU A 1 91 ? -0.047 12.421 -2.259 1.00 51.94 91 GLU A O 1
ATOM 765 N N . LEU A 1 92 ? -1.793 12.736 -3.621 1.00 63.31 92 LEU A N 1
ATOM 766 C CA . LEU A 1 92 ? -2.233 11.348 -3.678 1.00 63.31 92 LEU A CA 1
ATOM 767 C C . LEU A 1 92 ? -1.255 10.468 -4.477 1.00 63.31 92 LEU A C 1
ATOM 769 O O . LEU A 1 92 ? -1.463 9.264 -4.584 1.00 63.31 92 LEU A O 1
ATOM 773 N N . THR A 1 93 ? -0.188 11.063 -5.008 1.00 64.25 93 THR A N 1
ATOM 774 C CA . THR A 1 93 ? 0.902 10.406 -5.718 1.00 64.25 93 THR A CA 1
ATOM 775 C C . THR A 1 93 ? 2.139 10.351 -4.831 1.00 64.25 93 THR A C 1
ATOM 777 O O . THR A 1 93 ? 2.497 11.321 -4.167 1.00 64.25 93 THR A O 1
ATOM 780 N N . SER A 1 94 ? 2.826 9.217 -4.805 1.00 69.38 94 SER A N 1
ATOM 781 C CA . SER A 1 94 ? 4.124 9.078 -4.148 1.00 69.38 94 SER A CA 1
ATOM 782 C C . SER A 1 94 ? 5.056 8.237 -5.006 1.00 69.38 94 SER A C 1
ATOM 784 O O . SER A 1 94 ? 4.666 7.188 -5.516 1.00 69.38 94 SER A O 1
ATOM 786 N N . ILE A 1 95 ? 6.288 8.718 -5.168 1.00 73.88 95 ILE A N 1
ATOM 787 C CA . ILE A 1 95 ? 7.321 8.083 -5.987 1.00 73.88 95 ILE A CA 1
ATOM 788 C C . ILE A 1 95 ? 8.391 7.518 -5.056 1.00 73.88 95 ILE A C 1
ATOM 790 O O . ILE A 1 95 ? 8.908 8.219 -4.184 1.00 73.88 95 ILE A O 1
ATOM 794 N N . TYR A 1 96 ? 8.732 6.252 -5.259 1.00 74.81 96 TYR A N 1
ATOM 795 C CA . TYR A 1 96 ? 9.735 5.513 -4.510 1.00 74.81 96 TYR A CA 1
ATOM 796 C C . TYR A 1 96 ? 10.743 4.893 -5.477 1.00 74.81 96 TYR A C 1
ATOM 798 O O . TYR A 1 96 ? 10.384 4.355 -6.526 1.00 74.81 96 TYR A O 1
ATOM 806 N N . SER A 1 97 ? 12.017 4.936 -5.103 1.00 73.38 97 SER A N 1
ATOM 807 C CA . SER A 1 97 ? 13.098 4.296 -5.849 1.00 73.38 97 SER A CA 1
ATOM 808 C C . SER A 1 97 ? 13.900 3.425 -4.899 1.00 73.38 97 SER A C 1
ATOM 810 O O . SER A 1 97 ? 14.364 3.895 -3.859 1.00 73.38 97 SER A O 1
ATOM 812 N N . PHE A 1 98 ? 14.055 2.157 -5.260 1.00 77.00 98 PHE A N 1
ATOM 813 C CA . PHE A 1 98 ? 14.751 1.156 -4.466 1.00 77.00 98 PHE A CA 1
ATOM 814 C C . PHE A 1 98 ? 15.966 0.640 -5.233 1.00 77.00 98 PHE A C 1
ATOM 816 O O . PHE A 1 98 ? 15.883 0.317 -6.423 1.00 77.00 98 PHE A O 1
ATOM 823 N N . SER A 1 99 ? 17.100 0.538 -4.540 1.00 72.38 99 SER A N 1
ATOM 824 C CA . SER A 1 99 ? 18.285 -0.133 -5.078 1.00 72.38 99 SER A CA 1
ATOM 825 C C . SER A 1 99 ? 18.037 -1.634 -5.252 1.00 72.38 99 SER A C 1
ATOM 827 O O . SER A 1 99 ? 17.150 -2.204 -4.616 1.00 72.38 99 SER A O 1
ATOM 829 N N . GLU A 1 100 ? 18.882 -2.305 -6.036 1.00 62.66 100 GLU A N 1
ATOM 830 C CA . GLU A 1 100 ? 18.866 -3.771 -6.202 1.00 62.66 100 GLU A CA 1
ATOM 831 C C . GLU A 1 100 ? 18.846 -4.510 -4.852 1.00 62.66 100 GLU A C 1
ATOM 833 O O . GLU A 1 100 ? 18.064 -5.427 -4.619 1.00 62.66 100 GLU A O 1
ATOM 838 N N . THR A 1 101 ? 19.662 -4.058 -3.897 1.00 67.69 101 THR A N 1
ATOM 839 C CA . THR A 1 101 ? 19.726 -4.633 -2.546 1.00 67.69 101 THR A CA 1
ATOM 840 C C . THR A 1 101 ? 18.444 -4.436 -1.734 1.00 67.69 101 THR A C 1
ATOM 842 O O . THR A 1 101 ? 18.104 -5.303 -0.931 1.00 67.69 101 THR A O 1
ATOM 845 N N . GLN A 1 102 ? 17.722 -3.332 -1.939 1.00 66.19 102 GLN A N 1
ATOM 846 C CA . GLN A 1 102 ? 16.457 -3.035 -1.260 1.00 66.19 102 GLN A CA 1
ATOM 847 C C . GLN A 1 102 ? 15.273 -3.749 -1.917 1.00 66.19 102 GLN A C 1
ATOM 849 O O . GLN A 1 102 ? 14.362 -4.174 -1.213 1.00 66.19 102 GLN A O 1
ATOM 854 N N . ALA A 1 103 ? 15.309 -3.960 -3.235 1.00 57.03 103 ALA A N 1
ATOM 855 C CA . ALA A 1 103 ? 14.285 -4.708 -3.963 1.00 57.03 103 ALA A CA 1
ATOM 856 C C . ALA A 1 103 ? 14.157 -6.171 -3.482 1.00 57.03 103 ALA A C 1
ATOM 858 O O . ALA A 1 103 ? 13.083 -6.761 -3.585 1.00 57.03 103 ALA A O 1
ATOM 859 N N . LYS A 1 104 ? 15.216 -6.742 -2.878 1.00 58.06 104 LYS A N 1
ATOM 860 C CA . LYS A 1 104 ? 15.194 -8.076 -2.234 1.00 58.06 104 LYS A CA 1
ATOM 861 C C . LYS A 1 104 ? 14.311 -8.127 -0.979 1.00 58.06 104 LYS A C 1
ATOM 863 O O . LYS A 1 104 ? 13.784 -9.187 -0.646 1.00 58.06 104 LYS A O 1
ATOM 868 N N . HIS A 1 105 ? 14.160 -6.998 -0.287 1.00 66.62 105 HIS A N 1
ATOM 869 C CA . HIS A 1 105 ? 13.419 -6.862 0.968 1.00 66.62 105 HIS A CA 1
ATOM 870 C C . HIS A 1 105 ? 12.664 -5.533 0.983 1.00 66.62 105 HIS A C 1
ATOM 872 O O . HIS A 1 105 ? 12.943 -4.658 1.805 1.00 66.62 105 HIS A O 1
ATOM 878 N N . LEU A 1 106 ? 11.738 -5.375 0.035 1.00 68.06 106 LEU A N 1
ATOM 879 C CA . LEU A 1 106 ? 10.953 -4.154 -0.082 1.00 68.06 106 LEU A CA 1
ATOM 880 C C . LEU A 1 106 ? 10.252 -3.841 1.253 1.00 68.06 106 LEU A C 1
ATOM 882 O O . LEU A 1 106 ? 9.547 -4.707 1.783 1.00 68.06 106 LEU A O 1
ATOM 886 N N . PRO A 1 107 ? 10.459 -2.636 1.815 1.00 68.50 107 PRO A N 1
ATOM 887 C CA . PRO A 1 107 ? 9.806 -2.240 3.052 1.00 68.50 107 PRO A CA 1
ATOM 888 C C . PRO A 1 107 ? 8.306 -2.030 2.827 1.00 68.50 107 PRO A C 1
ATOM 890 O O . PRO A 1 107 ? 7.860 -1.807 1.701 1.00 68.50 107 PRO A O 1
ATOM 893 N N . ASP A 1 108 ? 7.533 -2.036 3.915 1.00 72.88 108 ASP A N 1
ATOM 894 C CA . ASP A 1 108 ? 6.158 -1.540 3.876 1.00 72.88 108 ASP A CA 1
ATOM 895 C C . ASP A 1 108 ? 6.180 -0.060 3.464 1.00 72.88 108 ASP A C 1
ATOM 897 O O . ASP A 1 108 ? 6.865 0.763 4.081 1.00 72.88 108 ASP A O 1
ATOM 901 N N . ILE A 1 109 ? 5.441 0.279 2.409 1.00 71.75 109 ILE A N 1
ATOM 902 C CA . ILE A 1 109 ? 5.405 1.629 1.854 1.00 71.75 109 ILE A CA 1
ATOM 903 C C . ILE A 1 109 ? 4.196 2.352 2.454 1.00 71.75 109 ILE A C 1
ATOM 905 O O . ILE A 1 109 ? 3.063 1.940 2.206 1.00 71.75 109 ILE A O 1
ATOM 909 N N . PRO A 1 110 ? 4.381 3.408 3.264 1.00 67.31 110 PRO A N 1
ATOM 910 C CA . PRO A 1 110 ? 3.255 4.127 3.840 1.00 67.31 110 PRO A CA 1
ATOM 911 C C . PRO A 1 110 ? 2.502 4.865 2.734 1.00 67.31 110 PRO A C 1
ATOM 913 O O . PRO A 1 110 ? 3.085 5.676 2.016 1.00 67.31 110 PRO A O 1
ATOM 916 N N . LEU A 1 111 ? 1.201 4.612 2.623 1.00 66.62 111 LEU A N 1
ATOM 917 C CA . LEU A 1 111 ? 0.323 5.412 1.779 1.00 66.62 111 LEU A CA 1
ATOM 918 C C . LEU A 1 111 ? 0.073 6.736 2.510 1.00 66.62 111 LEU A C 1
ATOM 920 O O . LEU A 1 111 ? -0.162 6.740 3.723 1.00 66.62 111 LEU A O 1
ATOM 924 N N . GLN A 1 112 ? 0.190 7.868 1.809 1.00 61.59 112 GLN A N 1
ATOM 925 C CA . GLN A 1 112 ? 0.022 9.176 2.444 1.00 61.59 112 GLN A CA 1
ATOM 926 C C . GLN A 1 112 ? -1.334 9.270 3.158 1.00 61.59 112 GLN A C 1
ATOM 928 O O . GLN A 1 112 ? -2.366 8.810 2.673 1.00 61.59 112 GLN A O 1
ATOM 933 N N . ASN A 1 113 ? -1.305 9.842 4.363 1.00 53.97 113 ASN A N 1
ATOM 934 C CA . ASN A 1 113 ? -2.411 9.775 5.307 1.00 53.97 113 ASN A CA 1
ATOM 935 C C . ASN A 1 113 ? -3.660 10.539 4.826 1.00 53.97 113 ASN A C 1
ATOM 937 O O . ASN A 1 113 ? -3.580 11.729 4.519 1.00 53.97 113 ASN A O 1
ATOM 941 N N . PHE A 1 114 ? -4.842 9.942 5.019 1.00 55.75 114 PHE A N 1
ATOM 942 C CA . PHE A 1 114 ? -6.148 10.629 5.096 1.00 55.75 114 PHE A CA 1
ATOM 943 C C . PHE A 1 114 ? -6.278 11.551 6.332 1.00 55.75 114 PHE A C 1
ATOM 945 O O . PHE A 1 114 ? -7.363 11.754 6.881 1.00 55.75 114 PHE A O 1
ATOM 952 N N . ASN A 1 115 ? -5.170 12.134 6.802 1.00 52.72 115 ASN A N 1
ATOM 953 C CA . ASN A 1 115 ? -5.124 12.967 8.005 1.00 52.72 115 ASN A CA 1
ATOM 954 C C . ASN A 1 115 ? -6.017 14.212 7.896 1.00 52.72 115 ASN A C 1
ATOM 956 O O . ASN A 1 115 ? -6.390 14.775 8.922 1.00 52.72 115 ASN A O 1
ATOM 960 N N . PHE A 1 116 ? -6.398 14.625 6.683 1.00 55.69 116 PHE A N 1
ATOM 961 C CA . PHE A 1 116 ? -7.262 15.785 6.460 1.00 55.69 116 PHE A CA 1
ATOM 962 C C . PHE A 1 116 ? -8.704 15.588 6.960 1.00 55.69 116 PHE A C 1
ATOM 964 O O . PHE A 1 116 ? -9.412 16.572 7.158 1.00 55.69 116 PHE A O 1
ATOM 971 N N . LEU A 1 117 ? -9.149 14.351 7.221 1.00 59.47 117 LEU A N 1
ATOM 972 C CA . LEU A 1 117 ? -10.499 14.087 7.734 1.00 59.47 117 LEU A CA 1
ATOM 973 C C . LEU A 1 117 ? -10.622 14.154 9.264 1.00 59.47 117 LEU A C 1
ATOM 975 O O . LEU A 1 117 ? -11.674 13.794 9.789 1.00 59.47 117 LEU A O 1
ATOM 979 N N . ASN A 1 118 ? -9.592 14.614 9.993 1.00 62.53 118 ASN A N 1
ATOM 980 C CA . ASN A 1 118 ? -9.617 14.794 11.458 1.00 62.53 118 ASN A CA 1
ATOM 981 C C . ASN A 1 118 ? -10.203 13.584 12.225 1.00 62.53 118 ASN A C 1
ATOM 983 O O . ASN A 1 118 ? -10.904 13.737 13.224 1.00 62.53 118 ASN A O 1
ATOM 987 N N . GLY A 1 119 ? -9.950 12.362 11.746 1.00 61.03 119 GLY A N 1
ATOM 988 C CA . GLY A 1 119 ? -10.462 11.139 12.371 1.00 61.03 119 GLY A CA 1
ATOM 989 C C . GLY A 1 119 ? -11.957 10.864 12.154 1.00 61.03 119 GLY A C 1
ATOM 990 O O . GLY A 1 119 ? -12.517 10.021 12.856 1.00 61.03 119 GLY A O 1
ATOM 991 N N . ASN A 1 120 ? -12.621 11.515 11.189 1.00 72.62 120 ASN A N 1
ATOM 992 C CA . ASN A 1 120 ? -13.974 11.152 10.759 1.00 72.62 120 ASN A CA 1
ATOM 993 C C . ASN A 1 120 ? -13.954 9.813 10.004 1.00 72.62 120 ASN A C 1
ATOM 995 O O . ASN A 1 120 ? -14.000 9.757 8.776 1.00 72.62 120 ASN A O 1
ATOM 999 N N . ARG A 1 121 ? -13.892 8.718 10.767 1.00 71.06 121 ARG A N 1
ATOM 1000 C CA . ARG A 1 121 ? -13.776 7.353 10.241 1.00 71.06 121 ARG A CA 1
ATOM 1001 C C . ARG A 1 121 ? -14.887 6.997 9.268 1.00 71.06 121 ARG A C 1
ATOM 1003 O O . ARG A 1 121 ? -14.612 6.367 8.263 1.00 71.06 121 ARG A O 1
ATOM 1010 N N . LYS A 1 122 ? -16.129 7.423 9.516 1.00 77.38 122 LYS A N 1
ATOM 1011 C CA . LYS A 1 122 ? -17.243 7.134 8.600 1.00 77.38 122 LYS A CA 1
ATOM 1012 C C . LYS A 1 122 ? -16.977 7.701 7.205 1.00 77.38 122 LYS A C 1
ATOM 1014 O O . LYS A 1 122 ? -17.227 7.020 6.217 1.00 77.38 122 LYS A O 1
ATOM 1019 N N . GLU A 1 123 ? -16.459 8.922 7.144 1.00 73.94 123 GLU A N 1
ATOM 1020 C CA . GLU A 1 123 ? -16.130 9.578 5.883 1.00 73.94 123 GLU A CA 1
ATOM 1021 C C . GLU A 1 123 ? -14.880 8.983 5.235 1.00 73.94 123 GLU A C 1
ATOM 1023 O O . GLU A 1 123 ? -14.889 8.722 4.038 1.00 73.94 123 GLU A O 1
ATOM 1028 N N . ILE A 1 124 ? -13.853 8.666 6.031 1.00 73.69 124 ILE A N 1
ATOM 1029 C CA . ILE A 1 124 ? -12.664 7.945 5.556 1.00 73.69 124 ILE A CA 1
ATOM 1030 C C . ILE A 1 124 ? -13.093 6.635 4.884 1.00 73.69 124 ILE A C 1
ATOM 1032 O O . ILE A 1 124 ? -12.774 6.402 3.726 1.00 73.69 124 ILE A O 1
ATOM 1036 N N . LEU A 1 125 ? -13.889 5.809 5.565 1.00 75.19 125 LEU A N 1
ATOM 1037 C CA . LEU A 1 125 ? -14.359 4.528 5.035 1.00 75.19 125 LEU A CA 1
ATOM 1038 C C . LEU A 1 125 ? -15.215 4.687 3.774 1.00 75.19 125 LEU A C 1
ATOM 1040 O O . LEU A 1 125 ? -15.084 3.902 2.835 1.00 75.19 125 LEU A O 1
ATOM 1044 N N . ARG A 1 126 ? -16.060 5.723 3.728 1.00 80.06 126 ARG A N 1
ATOM 1045 C CA . ARG A 1 126 ? -16.854 6.059 2.544 1.00 80.06 126 ARG A CA 1
ATOM 1046 C C . ARG A 1 126 ? -15.959 6.378 1.345 1.00 80.06 126 ARG A C 1
ATOM 1048 O O . ARG A 1 126 ? -16.162 5.789 0.288 1.00 80.06 126 ARG A O 1
ATOM 1055 N N . LEU A 1 127 ? -14.959 7.245 1.513 1.00 76.56 127 LEU A N 1
ATOM 1056 C CA . LEU A 1 127 ? -14.007 7.580 0.449 1.00 76.56 127 LEU A CA 1
ATOM 1057 C C . LEU A 1 127 ? -13.175 6.367 0.025 1.00 76.56 127 LEU A C 1
ATOM 1059 O O . LEU A 1 127 ? -12.990 6.137 -1.166 1.00 76.56 127 LEU A O 1
ATOM 1063 N N . LEU A 1 128 ? -12.727 5.555 0.987 1.00 76.44 128 LEU A N 1
ATOM 1064 C CA . LEU A 1 128 ? -11.986 4.326 0.709 1.00 76.44 128 LEU A CA 1
ATOM 1065 C C . LEU A 1 128 ? -12.815 3.360 -0.147 1.00 76.44 128 LEU A C 1
ATOM 1067 O O . LEU A 1 128 ? -12.294 2.811 -1.110 1.00 76.44 128 LEU A O 1
ATOM 1071 N N . SER A 1 129 ? -14.116 3.205 0.112 1.00 76.88 129 SER A N 1
ATOM 1072 C CA . SER A 1 129 ? -14.987 2.351 -0.717 1.00 76.88 129 SER A CA 1
ATOM 1073 C C . SER A 1 129 ? -15.168 2.822 -2.170 1.00 76.88 129 SER A C 1
ATOM 1075 O O . SER A 1 129 ? -15.661 2.062 -3.001 1.00 76.88 129 SER A O 1
ATOM 1077 N N . GLN A 1 130 ? -14.775 4.059 -2.482 1.00 78.94 130 GLN A N 1
ATOM 1078 C CA . GLN A 1 130 ? -14.877 4.688 -3.805 1.00 78.94 130 GLN A CA 1
ATOM 1079 C C . GLN A 1 130 ? -13.495 5.015 -4.376 1.00 78.94 130 GLN A C 1
ATOM 1081 O O . GLN A 1 130 ? -13.322 5.958 -5.149 1.00 78.94 130 GLN A O 1
ATOM 1086 N N . SER A 1 131 ? -12.487 4.277 -3.923 1.00 78.19 131 SER A N 1
ATOM 1087 C CA . SER A 1 131 ? -11.107 4.536 -4.278 1.00 78.19 131 SER A CA 1
ATOM 1088 C C . SER A 1 131 ? -10.455 3.362 -4.982 1.00 78.19 131 SER A C 1
ATOM 1090 O O . SER A 1 131 ? -10.822 2.192 -4.826 1.00 78.19 131 SER A O 1
ATOM 1092 N N . SER A 1 132 ? -9.440 3.693 -5.763 1.00 82.94 132 SER A N 1
ATOM 1093 C CA . SER A 1 132 ? -8.500 2.729 -6.303 1.00 82.94 132 SER A CA 1
ATOM 1094 C C . SER A 1 132 ? -7.085 3.252 -6.140 1.00 82.94 132 SER A C 1
ATOM 1096 O O . SER A 1 132 ? -6.860 4.453 -6.021 1.00 82.94 132 SER A O 1
ATOM 1098 N N . ILE A 1 133 ? -6.125 2.340 -6.135 1.00 79.75 133 ILE A N 1
ATOM 1099 C CA . ILE A 1 133 ? -4.712 2.678 -6.180 1.00 79.75 133 ILE A CA 1
ATOM 1100 C C . ILE A 1 133 ? -4.179 2.211 -7.520 1.00 79.75 133 ILE A C 1
ATOM 1102 O O . ILE A 1 133 ? -4.258 1.031 -7.860 1.00 79.75 133 ILE A O 1
ATOM 1106 N N . GLU A 1 134 ? -3.663 3.151 -8.289 1.00 85.69 134 GLU A N 1
ATOM 1107 C CA . GLU A 1 134 ? -2.865 2.883 -9.467 1.00 85.69 134 GLU A CA 1
ATOM 1108 C C . GLU A 1 134 ? -1.395 2.768 -9.069 1.00 85.69 134 GLU A C 1
ATOM 1110 O O . GLU A 1 134 ? -0.880 3.545 -8.270 1.00 85.69 134 GLU A O 1
ATOM 1115 N N . ILE A 1 135 ? -0.732 1.756 -9.609 1.00 83.31 135 ILE A N 1
ATOM 1116 C CA . ILE A 1 135 ? 0.654 1.429 -9.318 1.00 83.31 135 ILE A CA 1
ATOM 1117 C C . ILE A 1 135 ? 1.365 1.332 -10.654 1.00 83.31 135 ILE A C 1
ATOM 1119 O O . ILE A 1 135 ? 1.063 0.453 -11.466 1.00 83.31 135 ILE A O 1
ATOM 1123 N N . VAL A 1 136 ? 2.308 2.232 -10.874 1.00 87.38 136 VAL A N 1
ATOM 1124 C CA . VAL A 1 136 ? 3.187 2.234 -12.037 1.00 87.38 136 VAL A CA 1
ATOM 1125 C C . VAL A 1 136 ? 4.562 1.812 -11.555 1.00 87.38 136 VAL A C 1
ATOM 1127 O O . VAL A 1 136 ? 5.074 2.358 -10.583 1.00 87.38 136 VAL A O 1
ATOM 1130 N N . TRP A 1 137 ? 5.163 0.806 -12.180 1.00 86.25 137 TRP A N 1
ATOM 1131 C CA . TRP A 1 137 ? 6.460 0.311 -11.738 1.00 86.25 137 TRP A CA 1
ATOM 1132 C C . TRP A 1 137 ? 7.349 -0.126 -12.891 1.00 86.25 137 TRP A C 1
ATOM 1134 O O . TRP A 1 137 ? 6.877 -0.533 -13.952 1.00 86.25 137 TRP A O 1
ATOM 1144 N N . ARG A 1 138 ? 8.659 -0.050 -12.667 1.00 86.38 138 ARG A N 1
ATOM 1145 C CA . ARG A 1 138 ? 9.697 -0.450 -13.618 1.00 86.38 138 ARG A CA 1
ATOM 1146 C C . ARG A 1 138 ? 10.831 -1.143 -12.875 1.00 86.38 138 ARG A C 1
ATOM 1148 O O . ARG A 1 138 ? 11.271 -0.654 -11.839 1.00 86.38 138 ARG A O 1
ATOM 1155 N N . GLN A 1 139 ? 11.302 -2.271 -13.404 1.00 84.06 139 GLN A N 1
ATOM 1156 C CA . GLN A 1 139 ? 12.461 -2.992 -12.869 1.00 84.06 139 GLN A CA 1
ATOM 1157 C C . GLN A 1 139 ? 13.651 -2.891 -13.821 1.00 84.06 139 GLN A C 1
ATOM 1159 O O . GLN A 1 139 ? 13.535 -3.332 -14.965 1.00 84.06 139 GLN A O 1
ATOM 1164 N N . GLY A 1 140 ? 14.790 -2.374 -13.350 1.00 83.00 140 GLY A N 1
ATOM 1165 C CA . GLY A 1 140 ? 15.982 -2.162 -14.177 1.00 83.00 140 GLY A CA 1
ATOM 1166 C C . GLY A 1 140 ? 15.649 -1.415 -15.474 1.00 83.00 140 GLY A C 1
ATOM 1167 O O . GLY A 1 140 ? 14.905 -0.436 -15.460 1.00 83.00 140 GLY A O 1
ATOM 1168 N N . ASP A 1 141 ? 16.128 -1.943 -16.602 1.00 84.25 141 ASP A N 1
ATOM 1169 C CA . ASP A 1 141 ? 15.834 -1.430 -17.951 1.00 84.25 141 ASP A CA 1
ATOM 1170 C C . ASP A 1 141 ? 14.566 -2.046 -18.582 1.00 84.25 141 ASP A C 1
ATOM 1172 O O . ASP A 1 141 ? 14.357 -1.973 -19.794 1.00 84.25 141 ASP A O 1
ATOM 1176 N N . GLY A 1 142 ? 13.727 -2.706 -17.778 1.00 83.06 142 GLY A N 1
ATOM 1177 C CA . GLY A 1 142 ? 12.494 -3.346 -18.229 1.00 83.06 142 GLY A CA 1
ATOM 1178 C C . GLY A 1 142 ? 11.390 -2.362 -18.630 1.00 83.06 142 GLY A C 1
ATOM 1179 O O . GLY A 1 142 ? 11.476 -1.148 -18.434 1.00 83.06 142 GLY A O 1
ATOM 1180 N N . GLU A 1 143 ? 10.304 -2.909 -19.179 1.00 87.56 143 GLU A N 1
ATOM 1181 C CA . GLU A 1 143 ? 9.121 -2.127 -19.543 1.00 87.56 143 GLU A CA 1
ATOM 1182 C C . GLU A 1 143 ? 8.374 -1.610 -18.309 1.00 87.56 143 GLU A C 1
ATOM 1184 O O . GLU A 1 143 ? 8.298 -2.281 -17.276 1.00 87.56 143 GLU A O 1
ATOM 1189 N N . ILE A 1 144 ? 7.770 -0.426 -18.448 1.00 88.62 144 ILE A N 1
ATOM 1190 C CA . ILE A 1 144 ? 6.867 0.128 -17.440 1.00 88.62 144 ILE A CA 1
ATOM 1191 C C . ILE A 1 144 ? 5.611 -0.741 -17.383 1.00 88.62 144 ILE A C 1
ATOM 1193 O O . ILE A 1 144 ? 4.914 -0.923 -18.381 1.00 88.62 144 ILE A O 1
ATOM 1197 N N . GLN A 1 145 ? 5.312 -1.244 -16.195 1.00 88.12 145 GLN A N 1
ATOM 1198 C CA . GLN A 1 145 ? 4.110 -1.997 -15.886 1.00 88.12 145 GLN A CA 1
ATOM 1199 C C . GLN A 1 145 ? 3.138 -1.111 -15.113 1.00 88.12 145 GLN A C 1
ATOM 1201 O O . GLN A 1 145 ? 3.541 -0.247 -14.333 1.00 88.12 145 GLN A O 1
ATOM 1206 N N . LYS A 1 146 ? 1.842 -1.337 -15.324 1.00 89.69 146 LYS A N 1
ATOM 1207 C CA . LYS A 1 146 ? 0.773 -0.590 -14.665 1.00 89.69 146 LYS A CA 1
ATOM 1208 C C . LYS A 1 146 ? -0.289 -1.544 -14.145 1.00 89.69 146 LYS A C 1
ATOM 1210 O O . LYS A 1 146 ? -0.766 -2.410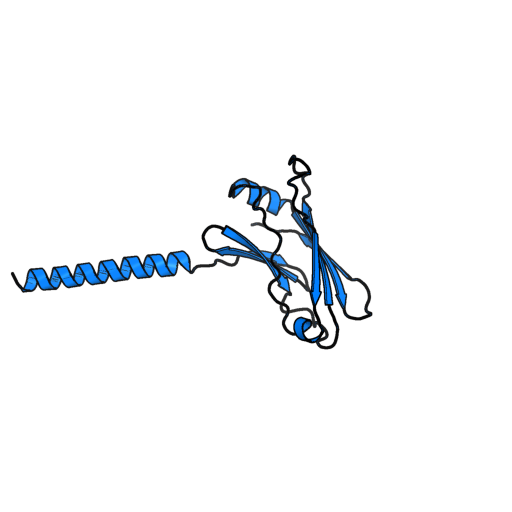 -14.873 1.00 89.69 146 LYS A O 1
ATOM 1215 N N . GLU A 1 147 ? -0.677 -1.350 -12.895 1.00 87.19 147 GLU A N 1
ATOM 1216 C CA . GLU A 1 147 ? -1.687 -2.147 -12.209 1.00 87.19 147 GLU A CA 1
ATOM 1217 C C . GLU A 1 147 ? -2.638 -1.229 -11.440 1.00 87.19 147 GLU A C 1
ATOM 1219 O O . GLU A 1 147 ? -2.243 -0.172 -10.954 1.00 87.19 147 GLU A O 1
ATOM 1224 N N . THR A 1 148 ? -3.911 -1.605 -11.348 1.00 86.88 148 THR A N 1
ATOM 1225 C CA . THR A 1 148 ? -4.910 -0.844 -10.590 1.00 86.88 148 THR A CA 1
ATOM 1226 C C . THR A 1 148 ? -5.610 -1.769 -9.617 1.00 86.88 148 THR A C 1
ATOM 1228 O O . THR A 1 148 ? -6.226 -2.756 -10.019 1.00 86.88 148 THR A O 1
ATOM 1231 N N . ILE A 1 149 ? -5.552 -1.425 -8.335 1.00 84.00 149 ILE A N 1
ATOM 1232 C CA . ILE A 1 149 ? -6.198 -2.167 -7.259 1.00 84.00 149 ILE A CA 1
ATOM 1233 C C . ILE A 1 149 ? -7.390 -1.365 -6.785 1.00 84.00 149 ILE A C 1
ATOM 1235 O O . ILE A 1 149 ? -7.251 -0.255 -6.277 1.00 84.00 149 ILE A O 1
ATOM 1239 N N . LYS A 1 150 ? -8.582 -1.932 -6.948 1.00 84.00 150 LYS A N 1
ATOM 1240 C CA . LYS A 1 150 ? -9.781 -1.365 -6.335 1.00 84.00 150 LYS A CA 1
ATOM 1241 C C . LYS A 1 150 ? -9.754 -1.646 -4.844 1.00 84.00 150 LYS A C 1
ATOM 1243 O O . LYS A 1 150 ? -9.531 -2.787 -4.440 1.00 84.00 150 LYS A O 1
ATOM 1248 N N . ILE A 1 151 ? -10.026 -0.620 -4.049 1.00 78.81 151 ILE A N 1
ATOM 1249 C CA . ILE A 1 151 ? -10.185 -0.799 -2.617 1.00 78.81 151 ILE A CA 1
ATOM 1250 C C . ILE A 1 151 ? -11.529 -1.480 -2.361 1.00 78.81 151 ILE A C 1
ATOM 1252 O O . ILE A 1 151 ? -12.589 -0.985 -2.740 1.00 78.81 151 ILE A O 1
ATOM 1256 N N . ASN A 1 152 ? -11.484 -2.645 -1.726 1.00 71.31 152 ASN A N 1
ATOM 1257 C CA . ASN A 1 152 ? -12.646 -3.419 -1.333 1.00 71.31 152 ASN A CA 1
ATOM 1258 C C . ASN A 1 152 ? -12.765 -3.388 0.188 1.00 71.31 152 ASN A C 1
ATOM 1260 O O . ASN A 1 152 ? -12.232 -4.242 0.892 1.00 71.31 152 ASN A O 1
ATOM 1264 N N . TYR A 1 153 ? -13.463 -2.373 0.687 1.00 63.47 153 TYR A N 1
ATOM 1265 C CA . TYR A 1 153 ? -13.808 -2.287 2.097 1.00 63.47 153 TYR A CA 1
ATOM 1266 C C . TYR A 1 153 ? -15.133 -3.030 2.332 1.00 63.47 153 TYR A C 1
ATOM 1268 O O . TYR A 1 153 ? -16.187 -2.546 1.914 1.00 63.47 153 TYR A O 1
ATOM 1276 N N . LYS A 1 154 ? -15.076 -4.223 2.941 1.00 54.91 154 LYS A N 1
ATOM 1277 C CA . LYS A 1 154 ? -16.246 -5.011 3.372 1.00 54.91 154 LYS A CA 1
ATOM 1278 C C . LYS A 1 154 ? -16.333 -5.088 4.886 1.00 54.91 154 LYS A C 1
ATOM 1280 O O . LYS A 1 154 ? -15.274 -5.305 5.512 1.00 54.91 154 LYS A O 1
#